Protein AF-A0A1J3J1H8-F1 (afdb_monomer_lite)

pLDDT: mean 84.06, std 11.18, range [44.56, 95.0]

InterPro domains:
  IPR009316 COG complex component, COG2 [PTHR12961] (1-169)
  IPR024603 COG complex component, COG2, C-terminal [PF12022] (1-169)

Foldseek 3Di:
DVVLVVVLVVLVVLLVLLVQLLVCVVPVDDRDPNNPCSVVDALLNLLVSLLVLVVLLCCLPPCVLVVVLVVCVVDDPVVNVVSSCSSVVSSVSSVVSNVSSLVVSVVRLQVQLVVLCPVVVPCVVVVVDDPDDDDPDDDPSVCSNCVSVVCCCPDPRVVPRPDPVSVVD

Structure (mmCIF, N/CA/C/O backbone):
data_AF-A0A1J3J1H8-F1
#
_entry.id   AF-A0A1J3J1H8-F1
#
loop_
_atom_site.group_PDB
_atom_site.id
_atom_site.type_symbol
_atom_site.label_atom_id
_atom_site.label_alt_id
_atom_site.label_comp_id
_atom_site.label_asym_id
_atom_site.label_entity_id
_atom_site.label_seq_id
_atom_site.pdbx_PDB_ins_code
_atom_site.Cartn_x
_atom_site.Cartn_y
_atom_site.Cartn_z
_atom_site.occupancy
_atom_site.B_iso_or_equiv
_atom_site.auth_seq_id
_atom_site.auth_comp_id
_atom_site.auth_asym_id
_atom_site.auth_atom_id
_atom_site.pdbx_PDB_model_num
ATOM 1 N N . ASP A 1 1 ? -13.351 -2.334 26.467 1.00 81.44 1 ASP A N 1
ATOM 2 C CA . ASP A 1 1 ? -13.304 -3.622 25.751 1.00 81.44 1 ASP A CA 1
ATOM 3 C C . ASP A 1 1 ? -11.867 -3.931 25.298 1.00 81.44 1 ASP A C 1
ATOM 5 O O . ASP A 1 1 ? -11.177 -3.011 24.863 1.00 81.44 1 ASP A O 1
ATOM 9 N N . LYS A 1 2 ? -11.374 -5.170 25.469 1.00 86.06 2 LYS A N 1
ATO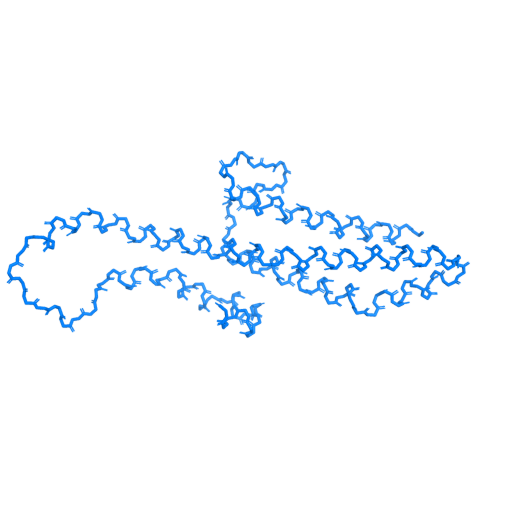M 10 C CA . LYS A 1 2 ? -9.976 -5.541 25.136 1.00 86.06 2 LYS A CA 1
ATOM 11 C C . LYS A 1 2 ? -9.758 -5.712 23.627 1.00 86.06 2 LYS A C 1
ATOM 13 O O . LYS A 1 2 ? -8.676 -5.382 23.144 1.00 86.06 2 LYS A O 1
ATOM 18 N N . PHE A 1 3 ? -10.769 -6.180 22.898 1.00 87.00 3 PHE A N 1
ATOM 19 C CA . PHE A 1 3 ? -10.696 -6.414 21.456 1.00 87.00 3 PHE A CA 1
ATOM 20 C C . PHE A 1 3 ? -10.746 -5.106 20.672 1.00 87.00 3 PHE A C 1
ATOM 22 O O . PHE A 1 3 ? -9.954 -4.919 19.752 1.00 87.00 3 PHE A O 1
ATOM 29 N N . LEU A 1 4 ? -11.576 -4.149 21.094 1.00 88.56 4 LEU A N 1
ATOM 30 C CA . LEU A 1 4 ? -11.582 -2.801 20.525 1.00 88.56 4 LEU A CA 1
ATOM 31 C C . LEU A 1 4 ? -10.215 -2.129 20.682 1.00 88.56 4 LEU A C 1
ATOM 33 O O . LEU A 1 4 ? -9.667 -1.588 19.724 1.00 88.56 4 LEU A O 1
ATOM 37 N N . ARG A 1 5 ? -9.632 -2.201 21.887 1.00 91.06 5 ARG A N 1
ATOM 38 C CA . ARG A 1 5 ? -8.292 -1.659 22.139 1.00 91.06 5 ARG A CA 1
ATOM 39 C C . ARG A 1 5 ? -7.253 -2.310 21.229 1.00 91.06 5 ARG A C 1
ATOM 41 O O . ARG A 1 5 ? -6.442 -1.594 20.650 1.00 91.06 5 ARG A O 1
ATOM 48 N N . LEU A 1 6 ? -7.276 -3.637 21.107 1.00 92.88 6 LEU A N 1
ATOM 49 C CA . LEU A 1 6 ? -6.367 -4.362 20.222 1.00 92.88 6 LEU A CA 1
ATOM 50 C C . LEU A 1 6 ? -6.546 -3.929 18.762 1.00 92.88 6 LEU A C 1
ATOM 52 O O . LEU A 1 6 ? -5.557 -3.666 18.090 1.00 92.88 6 LEU A O 1
ATOM 56 N N . THR A 1 7 ? -7.785 -3.784 18.298 1.00 90.56 7 THR A N 1
ATOM 57 C CA . THR A 1 7 ? -8.092 -3.378 16.920 1.00 90.56 7 THR A CA 1
ATOM 58 C C . THR A 1 7 ? -7.535 -1.992 16.610 1.00 90.56 7 THR A C 1
ATOM 60 O O . THR A 1 7 ? -6.817 -1.823 15.629 1.00 90.56 7 THR A O 1
ATOM 63 N N . LEU A 1 8 ? -7.768 -1.013 17.490 1.00 91.38 8 LEU A N 1
ATOM 64 C CA . LEU A 1 8 ? -7.216 0.336 17.335 1.00 91.38 8 LEU A CA 1
ATOM 65 C C . LEU A 1 8 ? -5.680 0.337 17.367 1.00 91.38 8 LEU A C 1
ATOM 67 O O . LEU A 1 8 ? -5.040 1.062 16.609 1.00 91.38 8 LEU A O 1
ATOM 71 N N . GLN A 1 9 ? -5.076 -0.499 18.216 1.00 93.94 9 GLN A N 1
ATOM 72 C CA . GLN A 1 9 ? -3.621 -0.649 18.269 1.00 93.94 9 GLN A CA 1
ATOM 73 C C . GLN A 1 9 ? -3.054 -1.273 16.993 1.00 93.94 9 GLN A C 1
ATOM 75 O O . GLN A 1 9 ? -2.003 -0.834 16.533 1.00 93.94 9 GLN A O 1
ATOM 80 N N . LEU A 1 10 ? -3.718 -2.282 16.427 1.00 93.38 10 LEU A N 1
ATOM 81 C CA . LEU A 1 10 ? -3.305 -2.915 15.176 1.00 93.38 10 LEU A CA 1
ATOM 82 C C . LEU A 1 10 ? -3.421 -1.943 14.003 1.00 93.38 10 LEU A C 1
ATOM 84 O O . LEU A 1 10 ? -2.466 -1.811 13.246 1.00 93.38 10 LEU A O 1
ATOM 88 N N . LEU A 1 11 ? -4.527 -1.203 13.920 1.00 92.25 11 LEU A N 1
ATOM 89 C CA . LEU A 1 11 ? -4.746 -0.174 12.906 1.00 92.25 11 LEU A CA 1
ATOM 90 C C . LEU A 1 11 ? -3.649 0.897 12.954 1.00 92.25 11 LEU A C 1
ATOM 92 O O . LEU A 1 11 ? -2.995 1.178 11.953 1.00 92.25 11 LEU A O 1
ATOM 96 N N . TRP A 1 12 ? -3.372 1.430 14.147 1.00 92.25 12 TRP A N 1
ATOM 97 C CA . TRP A 1 12 ? -2.305 2.409 14.334 1.00 92.25 12 TRP A CA 1
ATOM 98 C C . TRP A 1 12 ? -0.923 1.837 13.994 1.00 92.25 12 TRP A C 1
ATOM 100 O O . TRP A 1 12 ? -0.136 2.491 13.309 1.00 92.25 12 TRP A O 1
ATOM 110 N N . ARG A 1 13 ? -0.612 0.611 14.439 1.00 93.06 13 ARG A N 1
ATOM 111 C CA . ARG A 1 13 ? 0.671 -0.048 14.140 1.00 93.06 13 ARG A CA 1
ATOM 112 C C . ARG A 1 13 ? 0.858 -0.264 12.647 1.00 93.06 13 ARG A C 1
ATOM 114 O O . ARG A 1 13 ? 1.950 -0.014 12.152 1.00 93.06 13 ARG A O 1
ATOM 121 N N . TYR A 1 14 ? -0.192 -0.679 11.950 1.00 93.25 14 TYR A N 1
ATOM 122 C CA . TYR A 1 14 ? -0.159 -0.885 10.511 1.00 93.25 14 TYR A CA 1
ATOM 123 C C . TYR A 1 14 ? 0.111 0.430 9.769 1.00 93.25 14 TYR A C 1
ATOM 125 O O . TYR A 1 14 ? 1.071 0.501 9.007 1.00 93.25 14 TYR A O 1
ATOM 133 N N . CYS A 1 15 ? -0.614 1.512 10.085 1.00 92.19 15 CYS A N 1
ATOM 134 C CA . CYS A 1 15 ? -0.347 2.832 9.498 1.00 92.19 15 CYS A CA 1
ATOM 135 C C . CYS A 1 15 ? 1.106 3.287 9.713 1.00 92.19 15 CYS A C 1
ATOM 137 O O . CYS A 1 15 ? 1.756 3.756 8.781 1.00 92.19 15 CYS A O 1
ATOM 139 N N . ASN A 1 16 ? 1.641 3.129 10.929 1.00 91.75 16 ASN A N 1
ATOM 140 C CA . ASN A 1 16 ? 3.021 3.520 11.232 1.00 91.75 16 ASN A CA 1
ATOM 141 C C . ASN A 1 16 ? 4.051 2.641 10.522 1.00 91.75 16 ASN A C 1
ATOM 143 O O . ASN A 1 16 ? 5.064 3.152 10.052 1.00 91.75 16 ASN A O 1
ATOM 147 N N . TRP A 1 17 ? 3.793 1.338 10.422 1.00 92.12 17 TRP A N 1
ATOM 148 C CA . TRP A 1 17 ? 4.652 0.403 9.703 1.00 92.12 17 TRP A CA 1
ATOM 149 C C . TRP A 1 17 ? 4.761 0.776 8.219 1.00 92.12 17 TRP A C 1
ATOM 151 O O . TRP A 1 17 ? 5.866 0.852 7.680 1.00 92.12 17 TRP A O 1
ATOM 161 N N . VAL A 1 18 ? 3.639 1.130 7.588 1.00 92.62 18 VAL A N 1
ATOM 162 C CA . VAL A 1 18 ? 3.613 1.587 6.193 1.00 92.62 18 VAL A CA 1
ATOM 163 C C . VAL A 1 18 ? 4.283 2.958 6.027 1.00 92.62 18 VAL A C 1
ATOM 165 O O . VAL A 1 18 ? 5.118 3.134 5.142 1.00 92.62 18 VAL A O 1
ATOM 168 N N . LEU A 1 19 ? 3.990 3.931 6.896 1.00 91.06 19 LEU A N 1
ATOM 169 C CA . LEU A 1 19 ? 4.641 5.250 6.857 1.00 91.06 19 LEU A CA 1
ATOM 170 C C . LEU A 1 19 ? 6.160 5.152 7.018 1.00 91.06 19 LEU A C 1
ATOM 172 O O . LEU A 1 19 ? 6.916 5.852 6.344 1.00 91.06 19 LEU A O 1
ATOM 17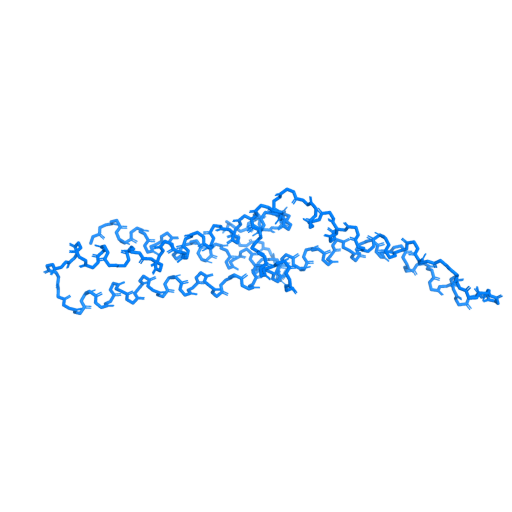6 N N . CYS A 1 20 ? 6.617 4.273 7.903 1.00 90.06 20 CYS A N 1
ATOM 177 C CA . CYS A 1 20 ? 8.031 4.012 8.111 1.00 90.06 20 CYS A CA 1
ATOM 178 C C . CYS A 1 20 ? 8.698 3.417 6.862 1.00 90.06 20 CYS A C 1
ATOM 180 O O . CYS A 1 20 ? 9.803 3.832 6.502 1.00 90.06 20 CYS A O 1
ATOM 182 N N . ALA A 1 21 ? 8.015 2.506 6.164 1.00 88.94 21 ALA A N 1
ATOM 183 C CA . ALA A 1 21 ? 8.477 1.950 4.897 1.00 88.94 21 ALA A CA 1
ATOM 184 C C . ALA A 1 21 ? 8.641 3.034 3.816 1.00 88.94 21 ALA A C 1
ATOM 186 O O . ALA A 1 21 ? 9.708 3.143 3.207 1.00 88.94 21 ALA A O 1
ATOM 187 N N . VAL A 1 22 ? 7.633 3.897 3.651 1.00 89.56 22 VAL A N 1
ATOM 188 C CA . VAL A 1 22 ? 7.681 5.038 2.717 1.00 89.56 22 VAL A CA 1
ATOM 189 C C . VAL A 1 22 ? 8.841 5.983 3.056 1.00 89.56 22 VAL A C 1
ATOM 191 O O . VAL A 1 22 ? 9.626 6.362 2.186 1.00 89.56 22 VAL A O 1
ATOM 194 N N . ASN A 1 23 ? 8.994 6.348 4.331 1.00 88.88 23 ASN A N 1
ATOM 195 C CA . ASN A 1 23 ? 10.053 7.261 4.768 1.00 88.88 23 ASN A CA 1
ATOM 196 C C . ASN A 1 23 ? 11.457 6.669 4.591 1.00 88.88 23 ASN A C 1
ATOM 198 O O . ASN A 1 23 ? 12.384 7.396 4.230 1.00 88.88 23 ASN A O 1
ATOM 202 N N . THR A 1 24 ? 11.611 5.359 4.808 1.00 87.75 24 THR A N 1
ATOM 203 C CA . THR A 1 24 ? 12.885 4.652 4.617 1.00 87.75 24 THR A CA 1
ATOM 204 C C . THR A 1 24 ? 13.356 4.767 3.169 1.00 87.75 24 THR A C 1
ATOM 206 O O . THR A 1 24 ? 14.517 5.101 2.935 1.00 87.75 24 THR A O 1
ATOM 209 N N . ARG A 1 25 ? 12.452 4.592 2.196 1.00 83.12 25 ARG A N 1
ATOM 210 C CA . ARG A 1 25 ? 12.783 4.778 0.775 1.00 83.12 25 ARG A CA 1
ATOM 211 C C . ARG A 1 25 ? 13.095 6.223 0.417 1.00 83.12 25 ARG A C 1
ATOM 213 O O . ARG A 1 25 ? 14.056 6.480 -0.296 1.00 83.12 25 ARG A O 1
ATOM 220 N N . LYS A 1 26 ? 12.336 7.174 0.960 1.00 80.56 26 LYS A N 1
ATOM 221 C CA . LYS A 1 26 ? 12.533 8.597 0.663 1.00 80.56 26 LYS A CA 1
ATOM 222 C C . LYS A 1 26 ? 13.879 9.138 1.153 1.00 80.56 26 LYS A C 1
ATOM 224 O O . LYS A 1 26 ? 14.453 10.021 0.523 1.00 80.56 26 LYS A O 1
ATOM 229 N N . SER A 1 27 ? 14.350 8.683 2.314 1.00 75.19 27 SER A N 1
ATOM 230 C CA . SER A 1 27 ? 15.457 9.349 3.007 1.00 75.19 27 SER A CA 1
ATOM 231 C C . SER A 1 27 ? 16.844 8.781 2.690 1.00 75.19 27 SER A C 1
ATOM 233 O O . SER A 1 27 ? 17.819 9.347 3.186 1.00 75.19 27 SER A O 1
ATOM 235 N N . ASN A 1 28 ? 16.958 7.670 1.941 1.00 66.06 28 ASN A N 1
ATOM 236 C CA . ASN A 1 28 ? 18.201 6.880 1.799 1.00 66.06 28 ASN A CA 1
ATOM 237 C C . ASN A 1 28 ? 18.921 6.626 3.143 1.00 66.06 28 ASN A C 1
ATOM 239 O O . ASN A 1 28 ? 20.130 6.398 3.193 1.00 66.06 28 ASN A O 1
ATOM 243 N N . ALA A 1 29 ? 18.181 6.724 4.248 1.00 69.25 29 ALA A N 1
ATOM 244 C CA . ALA A 1 29 ? 18.693 6.592 5.596 1.00 69.25 29 ALA A CA 1
ATOM 245 C C . ALA A 1 29 ? 18.744 5.110 5.965 1.00 69.25 29 ALA A C 1
ATOM 247 O O . ALA A 1 29 ? 18.066 4.280 5.356 1.00 69.25 29 ALA A O 1
ATOM 248 N N . SER A 1 30 ? 19.528 4.777 6.991 1.00 75.94 30 SER A N 1
ATOM 249 C CA . SER A 1 30 ? 19.494 3.439 7.578 1.00 75.94 30 SER A CA 1
ATOM 250 C C . SER A 1 30 ? 18.043 3.055 7.905 1.00 75.94 30 SER A C 1
ATOM 252 O O . SER A 1 30 ? 17.361 3.857 8.557 1.00 75.94 30 SER A O 1
ATOM 254 N N . PRO A 1 31 ? 17.564 1.869 7.484 1.00 75.31 31 PRO A N 1
ATOM 255 C CA . PRO A 1 31 ? 16.198 1.449 7.756 1.00 75.31 31 PRO A CA 1
ATOM 256 C C . PRO A 1 31 ? 15.913 1.507 9.250 1.00 75.31 31 PRO A C 1
ATOM 258 O O . PRO A 1 31 ? 16.728 1.073 10.067 1.00 75.31 31 PRO A O 1
ATOM 261 N N . SER A 1 32 ? 14.754 2.051 9.608 1.00 79.06 32 SER A N 1
ATOM 262 C CA . SER A 1 32 ? 14.279 1.917 10.982 1.00 79.06 32 SER A CA 1
ATOM 263 C C . SER A 1 32 ? 13.945 0.443 11.259 1.00 79.06 32 SER A C 1
ATOM 265 O O . SER A 1 32 ? 13.486 -0.243 10.340 1.00 79.06 32 SER A O 1
ATOM 267 N N . PRO A 1 33 ? 14.137 -0.049 12.498 1.00 80.69 33 PRO A N 1
ATOM 268 C CA . PRO A 1 33 ? 13.832 -1.434 12.843 1.00 80.69 33 PRO A CA 1
ATOM 269 C C . PRO A 1 33 ? 12.394 -1.821 12.472 1.00 80.69 33 PRO A C 1
ATOM 271 O O . PRO A 1 33 ? 11.447 -1.138 12.867 1.00 80.69 33 PRO A O 1
ATOM 274 N N . GLY A 1 34 ? 12.225 -2.917 11.730 1.00 81.06 34 GLY A N 1
ATOM 275 C CA . GLY A 1 34 ? 10.926 -3.403 11.245 1.00 81.06 34 GLY A CA 1
ATOM 276 C C . GLY A 1 34 ? 10.481 -2.840 9.887 1.00 81.06 34 GLY A C 1
ATOM 277 O O . GLY A 1 34 ? 9.415 -3.220 9.392 1.00 81.06 34 GLY A O 1
ATOM 278 N N . CYS A 1 35 ? 11.274 -1.955 9.277 1.00 84.56 35 CYS A N 1
ATOM 279 C CA . CYS A 1 35 ? 11.007 -1.333 7.974 1.00 84.56 35 CYS A CA 1
ATOM 280 C C . CYS A 1 35 ? 12.037 -1.743 6.905 1.00 84.56 35 CYS A C 1
ATOM 282 O O . CYS A 1 35 ? 12.062 -1.180 5.814 1.00 84.56 35 CYS A O 1
ATOM 284 N N . GLU A 1 36 ? 12.877 -2.741 7.193 1.00 87.38 36 GLU A N 1
ATOM 285 C CA . GLU A 1 36 ? 13.938 -3.237 6.309 1.00 87.38 36 GLU A CA 1
ATOM 286 C C . GLU A 1 36 ? 13.375 -3.822 5.010 1.00 87.38 36 GLU A C 1
ATOM 288 O O . GLU A 1 36 ? 13.972 -3.663 3.945 1.00 87.38 36 GLU A O 1
ATOM 293 N N . TRP A 1 37 ? 12.192 -4.439 5.089 1.00 88.44 37 TRP A N 1
ATOM 294 C CA . TRP A 1 37 ? 11.478 -4.999 3.939 1.00 88.44 37 TRP A CA 1
ATOM 295 C C . TRP A 1 37 ? 11.252 -3.959 2.835 1.00 88.44 37 TRP A C 1
ATOM 297 O O . TRP A 1 37 ? 11.295 -4.292 1.653 1.00 88.44 37 TRP A O 1
ATOM 307 N N . ALA A 1 38 ? 11.064 -2.691 3.216 1.00 89.12 38 ALA A N 1
ATOM 308 C CA . ALA A 1 38 ? 10.774 -1.612 2.288 1.00 89.12 38 ALA A CA 1
ATOM 309 C C . ALA A 1 38 ? 11.936 -1.353 1.327 1.00 89.12 38 ALA A C 1
ATOM 311 O O . ALA A 1 38 ? 11.710 -0.889 0.219 1.00 89.12 38 ALA A O 1
ATOM 312 N N . VAL A 1 39 ? 13.177 -1.659 1.717 1.00 86.12 39 VAL A N 1
ATOM 313 C CA . VAL A 1 39 ? 14.358 -1.442 0.869 1.00 86.12 39 VAL A CA 1
ATOM 314 C C . VAL A 1 39 ? 14.353 -2.393 -0.324 1.00 86.12 39 VAL A C 1
ATOM 316 O O . VAL A 1 39 ? 14.599 -1.957 -1.446 1.00 86.12 39 VAL A O 1
ATOM 319 N N . SER A 1 40 ? 14.023 -3.665 -0.099 1.00 87.69 40 SER A N 1
ATOM 320 C CA . SER A 1 40 ? 14.012 -4.711 -1.129 1.00 87.69 40 SER A CA 1
ATOM 321 C C . SER A 1 40 ? 12.658 -4.901 -1.818 1.00 87.69 40 SER A C 1
ATOM 323 O O . SER A 1 40 ? 12.569 -5.691 -2.751 1.00 87.69 40 SER A O 1
ATOM 325 N N . ALA A 1 41 ? 11.608 -4.219 -1.358 1.00 91.12 41 ALA A N 1
ATOM 326 C CA . ALA A 1 41 ? 10.258 -4.366 -1.890 1.00 91.12 41 ALA A CA 1
ATOM 327 C C . ALA A 1 41 ? 10.146 -3.887 -3.347 1.00 91.12 41 ALA A C 1
ATOM 329 O O . ALA A 1 41 ? 10.577 -2.791 -3.710 1.00 91.12 41 ALA A O 1
ATOM 330 N N . THR A 1 42 ? 9.524 -4.686 -4.194 1.00 91.12 42 THR A N 1
ATOM 331 C CA . THR A 1 42 ? 9.223 -4.321 -5.582 1.00 91.12 42 THR A CA 1
ATOM 332 C C . THR A 1 42 ? 8.000 -3.406 -5.655 1.00 91.12 42 THR A C 1
ATOM 334 O O . THR A 1 42 ? 7.222 -3.326 -4.705 1.00 91.12 42 THR A O 1
ATOM 337 N N . ALA A 1 43 ? 7.787 -2.737 -6.793 1.00 90.75 43 ALA A N 1
ATOM 338 C CA . ALA A 1 43 ? 6.561 -1.970 -7.046 1.00 90.75 43 ALA A CA 1
ATOM 339 C C . ALA A 1 43 ? 5.290 -2.814 -6.812 1.00 90.75 43 ALA A C 1
ATOM 341 O O . ALA A 1 43 ? 4.305 -2.334 -6.257 1.00 90.75 43 ALA A O 1
ATOM 342 N N . GLU A 1 44 ? 5.341 -4.096 -7.168 1.00 89.56 44 GLU A N 1
ATOM 343 C CA . GLU A 1 44 ? 4.266 -5.059 -6.951 1.00 89.56 44 GLU A CA 1
ATOM 344 C C . GLU A 1 44 ? 3.963 -5.340 -5.471 1.00 89.56 44 GLU A C 1
ATOM 346 O O . GLU A 1 44 ? 2.804 -5.539 -5.107 1.00 89.56 44 GLU A O 1
ATOM 351 N N . ASP A 1 45 ? 4.976 -5.352 -4.605 1.00 91.88 45 ASP A N 1
ATOM 352 C CA . ASP A 1 45 ? 4.769 -5.579 -3.171 1.00 91.88 45 ASP A CA 1
ATOM 353 C C . ASP A 1 45 ? 3.991 -4.412 -2.546 1.00 91.88 45 ASP A C 1
ATOM 355 O O . ASP A 1 45 ? 3.106 -4.620 -1.717 1.00 91.88 45 ASP A O 1
ATOM 359 N N . PHE A 1 46 ? 4.232 -3.181 -3.010 1.00 91.62 46 PHE A N 1
ATOM 360 C CA . PHE A 1 46 ? 3.452 -2.015 -2.587 1.00 91.62 46 PHE A CA 1
ATOM 361 C C . PHE A 1 46 ? 2.010 -2.038 -3.104 1.00 91.62 46 PHE A C 1
ATOM 363 O O . PHE A 1 46 ? 1.129 -1.517 -2.423 1.00 91.62 46 PHE A O 1
ATOM 370 N N . VAL A 1 47 ? 1.732 -2.677 -4.247 1.00 91.31 47 VAL A N 1
ATOM 371 C CA . VAL A 1 47 ? 0.350 -2.873 -4.724 1.00 91.31 47 VAL A CA 1
ATOM 372 C C . VAL A 1 47 ? -0.451 -3.722 -3.733 1.00 91.31 47 VAL A C 1
ATOM 374 O O . VAL A 1 47 ? -1.600 -3.392 -3.440 1.00 91.31 47 VAL A O 1
ATOM 377 N N . HIS A 1 48 ? 0.149 -4.766 -3.154 1.00 90.56 48 HIS A N 1
ATOM 378 C CA . HIS A 1 48 ? -0.510 -5.552 -2.106 1.00 90.56 48 HIS A CA 1
ATOM 379 C C . HIS A 1 48 ? -0.800 -4.718 -0.858 1.00 90.56 48 HIS A C 1
ATOM 381 O O . HIS A 1 48 ? -1.903 -4.783 -0.325 1.00 90.56 48 HIS A O 1
ATOM 387 N N . VAL A 1 49 ? 0.143 -3.870 -0.442 1.00 93.00 49 VAL A N 1
ATOM 388 C CA . VAL A 1 49 ? -0.066 -2.963 0.696 1.00 93.00 49 VAL A CA 1
ATOM 389 C C . VAL A 1 49 ? -1.203 -1.972 0.415 1.00 93.00 49 VAL A C 1
ATOM 391 O O . VAL A 1 49 ? -2.027 -1.727 1.292 1.00 93.00 49 VAL A O 1
ATOM 394 N N . ILE A 1 50 ? -1.304 -1.432 -0.806 1.00 91.19 50 ILE A N 1
ATOM 395 C CA . ILE A 1 50 ? -2.436 -0.579 -1.207 1.00 91.19 50 ILE A CA 1
ATOM 396 C C . ILE A 1 50 ? -3.756 -1.354 -1.132 1.00 91.19 50 ILE A C 1
ATOM 398 O O . ILE A 1 50 ? -4.741 -0.827 -0.614 1.00 91.19 50 ILE A O 1
ATOM 402 N N . ASN A 1 51 ? -3.785 -2.600 -1.609 1.00 91.31 51 ASN A N 1
ATOM 403 C CA . ASN A 1 51 ? -4.973 -3.443 -1.520 1.00 91.31 51 ASN A CA 1
ATOM 404 C C . ASN A 1 51 ? -5.397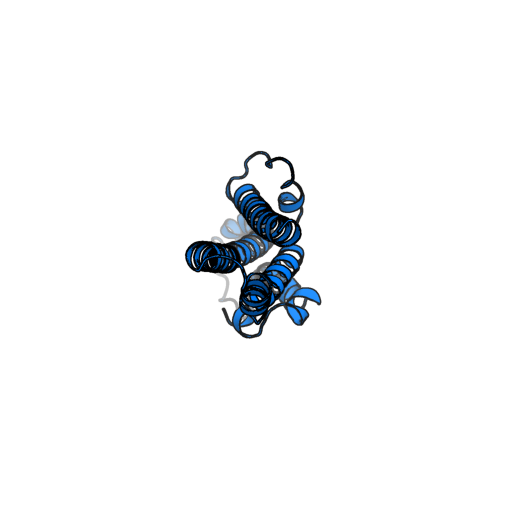 -3.681 -0.063 1.00 91.31 51 ASN A C 1
ATOM 406 O O . ASN A 1 51 ? -6.564 -3.497 0.269 1.00 91.31 51 ASN A O 1
ATOM 410 N N . ASP A 1 52 ? -4.455 -4.026 0.811 1.00 92.44 52 ASP A N 1
ATOM 411 C CA . ASP A 1 52 ? -4.721 -4.252 2.233 1.00 92.44 52 ASP A CA 1
ATOM 412 C C . ASP A 1 52 ? -5.260 -2.986 2.918 1.00 92.44 52 ASP A C 1
ATOM 414 O O . ASP A 1 52 ? -6.221 -3.055 3.685 1.00 92.44 52 ASP A O 1
ATOM 418 N N . ILE A 1 53 ? -4.694 -1.817 2.596 1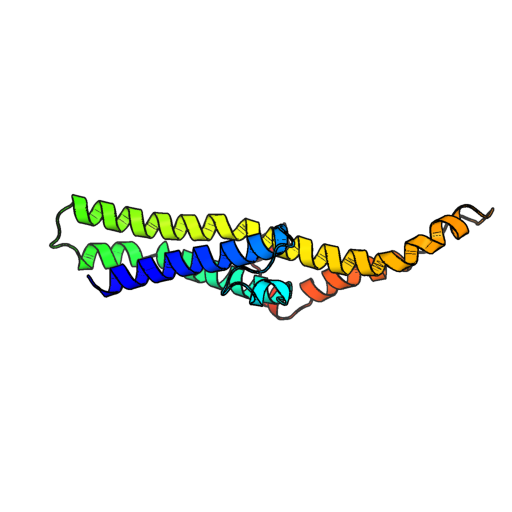.00 92.50 53 ILE A N 1
ATOM 419 C CA . ILE A 1 53 ? -5.189 -0.512 3.057 1.00 92.50 53 ILE A CA 1
ATOM 420 C C . ILE A 1 53 ? -6.620 -0.267 2.585 1.00 92.50 53 ILE A C 1
ATOM 422 O O . ILE A 1 53 ? -7.444 0.197 3.372 1.00 92.50 53 ILE A O 1
ATOM 426 N N . ASN A 1 54 ? -6.926 -0.578 1.325 1.00 90.19 54 ASN A N 1
ATOM 427 C CA . ASN A 1 54 ? -8.264 -0.397 0.769 1.00 90.19 54 ASN A CA 1
ATOM 428 C C . ASN A 1 54 ? -9.278 -1.328 1.448 1.00 90.19 54 ASN A C 1
ATOM 430 O O . ASN A 1 54 ? -10.326 -0.852 1.880 1.00 90.19 54 ASN A O 1
ATOM 434 N N . CYS A 1 55 ? -8.950 -2.615 1.612 1.00 90.69 55 CYS A N 1
ATOM 435 C CA . CYS A 1 55 ? -9.797 -3.578 2.318 1.00 90.69 55 CYS A CA 1
ATOM 436 C C . CYS A 1 55 ? -10.022 -3.168 3.779 1.00 90.69 55 CYS A C 1
ATOM 438 O O . CYS A 1 55 ? -11.148 -3.161 4.269 1.00 90.69 55 CYS A O 1
ATOM 440 N N . LEU A 1 56 ? -8.963 -2.778 4.491 1.00 91.44 56 LEU A N 1
ATOM 441 C CA . LEU A 1 56 ? -9.091 -2.359 5.884 1.00 91.44 56 LEU A CA 1
ATOM 442 C C . LEU A 1 56 ? -9.874 -1.045 6.006 1.00 91.44 56 LEU A C 1
ATOM 444 O O . LEU A 1 56 ? -10.695 -0.892 6.907 1.00 91.44 56 LEU A O 1
ATOM 448 N N . GLY A 1 57 ? -9.657 -0.109 5.082 1.00 90.56 57 GLY A N 1
ATOM 449 C CA . GLY A 1 57 ? -10.395 1.146 5.004 1.00 90.56 57 GLY A CA 1
ATOM 450 C C . GLY A 1 57 ? -11.889 0.935 4.756 1.00 90.56 57 GLY A C 1
ATOM 451 O O . GLY A 1 57 ? -12.699 1.607 5.398 1.00 90.56 57 GLY A O 1
ATOM 452 N N . SER A 1 58 ? -12.269 -0.008 3.884 1.00 90.38 58 SER A N 1
ATOM 453 C CA . SER A 1 58 ? -13.678 -0.337 3.638 1.00 90.38 58 SER A CA 1
ATOM 454 C C . SER A 1 58 ? -14.341 -0.979 4.853 1.00 90.38 58 SER A C 1
ATOM 456 O O . SER A 1 58 ? -15.449 -0.588 5.205 1.00 90.38 58 SER A O 1
ATOM 458 N N . GLU A 1 59 ? -13.653 -1.891 5.544 1.00 89.62 59 GLU A N 1
ATOM 459 C CA . GLU A 1 59 ? -14.177 -2.521 6.765 1.00 89.62 59 GLU A CA 1
ATOM 460 C C . GLU A 1 59 ? -14.356 -1.502 7.900 1.00 89.62 59 GLU A C 1
ATOM 462 O O . GLU A 1 59 ? -15.400 -1.453 8.548 1.00 89.62 59 GLU A O 1
ATOM 467 N N . VAL A 1 60 ? -13.361 -0.633 8.119 1.00 89.06 60 VAL A N 1
ATOM 468 C CA . VAL A 1 60 ? -13.390 0.380 9.187 1.00 89.06 60 VAL A CA 1
ATOM 469 C C . VAL A 1 60 ? -14.465 1.444 8.944 1.00 89.06 60 VAL A C 1
ATOM 471 O O . VAL A 1 60 ? -15.055 1.928 9.910 1.00 89.06 60 VAL A O 1
ATOM 474 N N . ARG A 1 61 ? -14.720 1.823 7.685 1.00 85.62 61 ARG A N 1
ATOM 475 C CA . ARG A 1 61 ? -15.757 2.810 7.325 1.00 85.62 61 ARG A CA 1
ATOM 476 C C . ARG A 1 61 ? -17.147 2.223 7.118 1.00 85.62 61 ARG A C 1
ATOM 478 O O . ARG A 1 61 ? -18.104 2.991 7.084 1.00 85.62 61 ARG A O 1
ATOM 485 N N . GLY A 1 62 ? -17.245 0.911 6.944 1.00 87.06 62 GLY A N 1
ATOM 486 C CA . GLY A 1 62 ? -18.512 0.210 6.814 1.00 87.06 62 GLY A CA 1
ATOM 487 C C . GLY A 1 62 ? -19.210 0.024 8.160 1.00 87.06 62 GLY A C 1
ATOM 488 O O . GLY A 1 62 ? -19.115 0.842 9.079 1.00 87.06 62 GLY A O 1
ATOM 489 N N . ASP A 1 63 ? -19.886 -1.111 8.295 1.00 89.81 63 ASP A N 1
ATOM 490 C CA . ASP A 1 63 ? -20.778 -1.395 9.424 1.00 89.81 63 ASP A CA 1
ATOM 491 C C . ASP A 1 63 ? -20.041 -1.607 10.759 1.00 89.81 63 ASP A C 1
ATOM 493 O O . ASP A 1 63 ? -20.663 -1.637 11.825 1.00 89.81 63 ASP A O 1
ATOM 497 N N . TYR A 1 64 ? -18.707 -1.725 10.736 1.00 89.06 64 TYR A N 1
ATOM 498 C CA . TYR A 1 64 ? -17.894 -1.972 11.927 1.00 89.06 64 TYR A CA 1
ATOM 499 C C . TYR A 1 64 ? -18.105 -0.914 13.018 1.00 89.06 64 TYR A C 1
ATOM 501 O O . TYR A 1 64 ? -18.243 -1.252 14.197 1.00 89.06 64 TYR A O 1
ATOM 509 N N . VAL A 1 65 ? -18.177 0.370 12.646 1.00 91.00 65 VAL A N 1
ATOM 510 C CA . VAL A 1 65 ? -18.405 1.461 13.610 1.00 91.00 65 VAL A CA 1
ATOM 511 C C . VAL A 1 65 ? -19.753 1.288 14.300 1.00 91.00 65 VAL A C 1
ATOM 513 O O . VAL A 1 65 ? -19.828 1.353 15.526 1.00 91.00 65 VAL A O 1
ATOM 516 N N . GLU A 1 66 ? -20.816 1.045 13.536 1.00 91.81 66 GLU A N 1
ATOM 517 C CA . GLU A 1 66 ? -22.159 0.882 14.091 1.00 91.81 66 GLU A CA 1
ATOM 518 C C . GLU A 1 66 ? -22.247 -0.358 14.987 1.00 91.81 66 GLU A C 1
ATOM 520 O O . GLU A 1 66 ? -22.778 -0.281 16.099 1.00 91.81 66 GLU A O 1
ATOM 525 N N . TYR A 1 67 ? -21.644 -1.469 14.559 1.00 92.44 67 TYR A N 1
ATOM 526 C CA . TYR A 1 67 ? -21.569 -2.699 15.340 1.00 92.44 67 TYR A CA 1
ATOM 527 C C . TYR A 1 67 ? -20.913 -2.475 16.710 1.00 92.44 67 TYR A C 1
ATOM 529 O O . TYR A 1 67 ? -21.470 -2.864 17.741 1.00 92.44 67 TYR A O 1
ATOM 537 N N . ILE A 1 68 ? -19.761 -1.799 16.748 1.00 91.88 68 ILE A N 1
ATOM 538 C CA . ILE A 1 68 ? -19.050 -1.513 18.000 1.00 91.88 68 ILE A CA 1
ATOM 539 C C . ILE A 1 68 ? -19.850 -0.565 18.897 1.00 91.88 68 ILE A C 1
ATOM 541 O O . ILE A 1 68 ? -19.911 -0.777 20.109 1.00 91.88 68 ILE A O 1
ATOM 545 N N . LEU A 1 69 ? -20.488 0.462 18.332 1.00 92.19 69 LEU A N 1
ATOM 546 C CA . LEU A 1 69 ? -21.302 1.394 19.116 1.00 92.19 69 LEU A CA 1
ATOM 547 C C . LEU A 1 69 ? -22.534 0.714 19.712 1.00 92.19 69 LEU A C 1
ATOM 549 O O . LEU A 1 69 ? -22.880 0.978 20.862 1.00 92.19 69 LEU A O 1
ATOM 553 N N . ARG A 1 70 ? -23.154 -0.207 18.969 1.00 93.38 70 ARG A N 1
ATOM 554 C CA . ARG A 1 70 ? -24.254 -1.032 19.471 1.00 93.38 70 ARG A CA 1
ATOM 555 C C . ARG A 1 70 ? -23.790 -1.986 20.568 1.00 93.38 70 ARG A C 1
ATOM 557 O O . ARG A 1 70 ? -24.485 -2.135 21.566 1.00 93.38 70 ARG A O 1
ATOM 564 N N . TYR A 1 71 ? -22.618 -2.601 20.419 1.00 92.25 71 TYR A N 1
ATOM 565 C CA . TYR A 1 71 ? -22.033 -3.461 21.453 1.00 92.25 71 TYR A CA 1
ATOM 566 C C . TYR A 1 71 ? -21.721 -2.691 22.747 1.00 92.25 71 TYR A C 1
ATOM 568 O O . TYR A 1 71 ? -21.864 -3.223 23.845 1.00 92.25 71 TYR A O 1
ATOM 576 N N . LEU A 1 72 ? -21.333 -1.420 22.627 1.00 92.31 72 LEU A N 1
ATOM 577 C CA . LEU A 1 72 ? -21.029 -0.538 23.753 1.00 92.31 72 LEU A CA 1
ATOM 578 C C . LEU A 1 72 ? -22.228 0.306 24.211 1.00 92.31 72 LEU A C 1
ATOM 580 O O . LEU A 1 72 ? -22.032 1.265 24.953 1.00 92.31 72 LEU A O 1
ATOM 584 N N . SER A 1 73 ? -23.463 -0.029 23.822 1.00 91.81 73 SER A N 1
ATOM 585 C CA . SER A 1 73 ? -24.642 0.820 24.066 1.00 91.81 73 SER A CA 1
ATOM 586 C C . SER A 1 73 ? -24.937 1.100 25.545 1.00 91.81 73 SER A C 1
ATOM 588 O O . SER A 1 73 ? -25.690 2.017 25.854 1.00 91.81 73 SER A O 1
ATOM 590 N N . SER A 1 74 ? -24.376 0.312 26.467 1.00 93.25 74 SER A N 1
ATOM 591 C C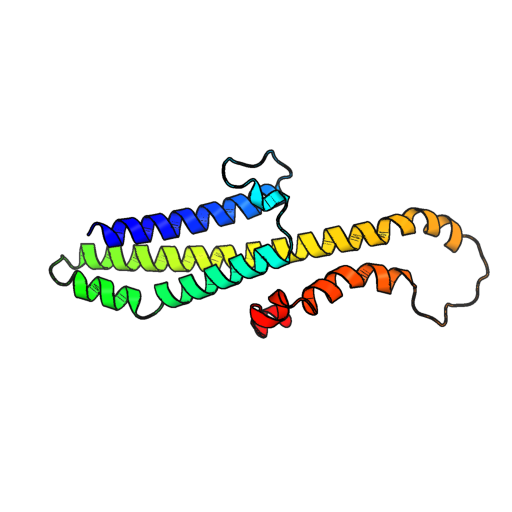A . SER A 1 74 ? -24.474 0.533 27.915 1.00 93.25 74 SER A CA 1
ATOM 592 C C . SER A 1 74 ? -23.511 1.603 28.449 1.00 93.25 74 SER A C 1
ATOM 594 O O . SER A 1 74 ? -23.585 1.955 29.625 1.00 93.25 74 SER A O 1
ATOM 596 N N . CYS A 1 75 ? -22.556 2.069 27.640 1.00 92.50 75 CYS A N 1
ATOM 597 C CA . CYS A 1 75 ? -21.608 3.120 28.003 1.00 92.50 75 CYS A CA 1
ATOM 598 C C . CYS A 1 75 ? -22.225 4.521 27.853 1.00 92.50 75 CYS A C 1
ATOM 600 O O . CYS A 1 75 ? -23.248 4.702 27.198 1.00 92.50 75 CYS A O 1
ATOM 602 N N . SER A 1 76 ? -21.585 5.533 28.450 1.00 95.00 76 SER A N 1
ATOM 603 C CA . SER A 1 76 ? -22.010 6.927 28.281 1.00 95.00 76 SER A CA 1
ATOM 604 C C . SER A 1 76 ? -21.832 7.403 26.836 1.00 95.00 76 SER A C 1
ATOM 606 O O . SER A 1 76 ? -20.963 6.918 26.105 1.00 95.00 76 SER A O 1
ATOM 608 N N . SER A 1 77 ? -22.621 8.405 26.439 1.00 92.56 77 SER A N 1
ATOM 609 C CA . SER A 1 77 ? -22.518 9.050 25.123 1.00 92.56 77 SER A CA 1
ATOM 610 C C . SER A 1 77 ? -21.112 9.588 24.845 1.00 92.56 77 SER A C 1
ATOM 612 O O . SER A 1 77 ? -20.602 9.424 23.744 1.00 92.56 77 SER A O 1
ATOM 614 N N . GLU A 1 78 ? -20.445 10.141 25.860 1.00 94.31 78 GLU A N 1
ATOM 615 C CA . GLU A 1 78 ? -19.064 10.630 25.763 1.00 94.31 78 GLU A CA 1
ATOM 616 C C . GLU A 1 78 ? -18.081 9.521 25.359 1.00 94.31 78 GLU A C 1
ATOM 618 O O . GLU A 1 78 ? -17.227 9.722 24.495 1.00 94.31 78 GLU A O 1
ATOM 623 N N . VAL A 1 79 ? -18.211 8.325 25.946 1.00 92.50 79 VAL A N 1
ATOM 624 C CA . VAL A 1 79 ? -17.356 7.175 25.610 1.00 92.50 79 VAL A CA 1
ATOM 625 C C . VAL A 1 79 ? -17.642 6.692 24.191 1.00 92.50 79 VAL A C 1
ATOM 627 O O . VAL A 1 79 ? -16.707 6.407 23.442 1.00 92.50 79 VAL A O 1
ATOM 630 N N . LEU A 1 80 ? -18.917 6.629 23.803 1.00 93.00 80 LEU A N 1
ATOM 631 C CA . LEU A 1 80 ? -19.327 6.245 22.452 1.00 93.00 80 LEU A CA 1
ATOM 632 C C . LEU A 1 80 ? -18.774 7.211 21.393 1.00 93.00 80 LEU A C 1
ATOM 634 O O . LEU A 1 80 ? -18.247 6.764 20.373 1.00 93.00 80 LEU A O 1
ATOM 638 N N . ASP A 1 81 ? -18.808 8.516 21.662 1.00 94.31 81 ASP A N 1
ATOM 639 C CA . ASP A 1 81 ? -18.261 9.539 20.769 1.00 94.31 81 ASP A CA 1
ATOM 640 C C . ASP A 1 81 ? -16.741 9.429 20.620 1.00 94.31 81 ASP A C 1
ATOM 642 O O . ASP A 1 81 ? -16.219 9.523 19.505 1.00 94.31 81 ASP A O 1
ATOM 646 N N . VAL A 1 82 ? -16.017 9.190 21.719 1.00 94.00 82 VAL A N 1
ATOM 647 C CA . VAL A 1 82 ? -14.561 8.973 21.682 1.00 94.00 82 VAL A CA 1
ATOM 648 C C . VAL A 1 82 ? -14.222 7.735 20.859 1.00 94.00 82 VAL A C 1
ATOM 650 O O . VAL A 1 82 ? -13.317 7.785 20.023 1.00 94.00 82 VAL A O 1
ATOM 653 N N . VAL A 1 83 ? -14.952 6.633 21.049 1.00 93.31 83 VAL A N 1
ATOM 654 C CA . VAL A 1 83 ? -14.728 5.392 20.296 1.00 93.31 83 VAL A CA 1
ATOM 655 C C . VAL A 1 83 ? -14.997 5.603 18.810 1.00 93.31 83 VAL A C 1
ATOM 657 O O . VAL A 1 83 ? -14.145 5.259 17.991 1.00 93.31 83 VAL A O 1
ATOM 660 N N . ARG A 1 84 ? -16.126 6.231 18.457 1.00 93.62 84 ARG A N 1
ATOM 661 C CA . ARG A 1 84 ? -16.467 6.556 17.066 1.00 93.62 84 ARG A CA 1
ATOM 662 C C . ARG A 1 84 ? -15.361 7.377 16.407 1.00 93.62 84 ARG A C 1
ATOM 664 O O . ARG A 1 84 ? -14.864 6.990 15.353 1.00 93.62 84 ARG A O 1
ATOM 671 N N . LYS A 1 85 ? -14.950 8.480 17.041 1.00 93.56 85 LYS A N 1
ATOM 672 C CA . LYS A 1 85 ? -13.879 9.349 16.528 1.00 93.56 85 LYS A CA 1
ATOM 673 C C . LYS A 1 85 ? -12.564 8.591 16.365 1.00 93.56 85 LYS A C 1
ATOM 675 O O . LYS A 1 85 ? -11.919 8.734 15.336 1.00 93.56 85 LYS A O 1
ATOM 680 N N . SER A 1 86 ? -12.201 7.750 17.334 1.00 92.94 86 SER A N 1
ATOM 681 C CA . SER A 1 86 ? -10.952 6.975 17.289 1.00 92.94 86 SER A CA 1
ATOM 682 C C . SER A 1 86 ? -10.913 5.995 16.114 1.00 92.94 86 SER A C 1
ATOM 684 O O . SER A 1 86 ? -9.883 5.864 15.457 1.00 92.94 86 SER A O 1
ATOM 686 N N . ILE A 1 87 ? -12.030 5.313 15.833 1.00 92.19 87 ILE A N 1
ATOM 687 C CA . ILE A 1 87 ? -12.128 4.371 14.709 1.00 92.19 87 ILE A CA 1
ATOM 688 C C . ILE A 1 87 ? -12.050 5.130 13.376 1.00 92.19 87 ILE A C 1
ATOM 690 O O . ILE A 1 87 ? -11.240 4.778 12.518 1.00 92.19 87 ILE A O 1
ATOM 694 N N . LEU A 1 88 ? -12.830 6.207 13.229 1.00 92.44 88 LEU A N 1
ATOM 695 C CA . LEU A 1 88 ? -12.852 7.014 12.005 1.00 92.44 88 LEU A CA 1
ATOM 696 C C . LEU A 1 88 ? -11.498 7.672 11.714 1.00 92.44 88 LEU A C 1
ATOM 698 O O . LEU A 1 88 ? -11.038 7.629 10.577 1.00 92.44 88 LEU A O 1
ATOM 702 N N . GLN A 1 89 ? -10.820 8.195 12.737 1.00 92.25 89 GLN A N 1
ATOM 703 C CA . GLN A 1 89 ? -9.475 8.759 12.604 1.00 92.25 89 GLN A CA 1
ATOM 704 C C . GLN A 1 89 ? -8.457 7.712 12.129 1.00 92.25 89 GLN A C 1
ATOM 706 O O . GLN A 1 89 ? -7.543 8.019 11.360 1.00 92.25 89 GLN A O 1
ATOM 711 N N . GLY A 1 90 ? -8.600 6.461 12.569 1.00 89.81 90 GLY A N 1
ATOM 712 C CA . GLY A 1 90 ? -7.774 5.368 12.072 1.00 89.81 90 GLY A CA 1
ATOM 713 C C . GLY A 1 90 ? -8.021 5.077 10.586 1.00 89.81 90 GLY A C 1
ATOM 714 O O . GLY A 1 90 ? -7.062 4.907 9.837 1.00 89.81 90 GLY A O 1
ATOM 715 N N . GLY A 1 91 ? -9.282 5.102 10.143 1.00 91.00 91 GLY A N 1
ATOM 716 C CA . GLY A 1 91 ? -9.639 4.987 8.723 1.00 91.00 91 GLY A CA 1
ATOM 717 C C . GLY A 1 91 ? -9.122 6.153 7.871 1.00 91.00 91 GLY A C 1
ATOM 718 O O . GLY A 1 91 ? -8.612 5.946 6.771 1.00 91.00 91 GLY A O 1
ATOM 719 N N . GLU A 1 92 ? -9.185 7.379 8.388 1.00 92.19 92 GLU A N 1
ATOM 720 C CA . GLU A 1 92 ? -8.618 8.566 7.735 1.00 92.19 92 GLU A CA 1
ATOM 721 C C . GLU A 1 92 ? -7.091 8.456 7.609 1.00 92.19 92 GLU A C 1
ATOM 723 O O . GLU A 1 92 ? -6.514 8.745 6.562 1.00 92.19 92 GLU A O 1
ATOM 728 N N . SER A 1 93 ? -6.427 7.952 8.653 1.00 91.88 93 SER A N 1
ATOM 729 C CA . SER A 1 93 ? -4.979 7.721 8.635 1.00 91.88 93 SER A CA 1
ATOM 730 C C . SER A 1 93 ? -4.568 6.745 7.528 1.00 91.88 93 SER A C 1
ATOM 732 O O . SER A 1 93 ? -3.557 6.977 6.874 1.00 91.88 93 SER A O 1
ATOM 734 N N . LEU A 1 94 ? -5.352 5.690 7.281 1.00 90.56 94 LEU A N 1
ATOM 735 C CA . LEU A 1 94 ? -5.119 4.755 6.174 1.00 90.56 94 LEU A CA 1
ATOM 736 C C . LEU A 1 94 ? -5.229 5.436 4.804 1.00 90.56 94 LEU A C 1
ATOM 738 O O . LEU A 1 94 ? -4.372 5.243 3.942 1.00 90.56 94 LEU A O 1
ATOM 742 N N . GLU A 1 95 ? -6.254 6.267 4.613 1.00 89.94 95 GLU A N 1
ATOM 743 C CA . GLU A 1 95 ? -6.448 7.009 3.362 1.00 89.94 95 GLU A CA 1
ATOM 744 C C . GLU A 1 95 ? -5.307 7.972 3.068 1.00 89.94 95 GLU A C 1
ATOM 746 O O . GLU A 1 95 ? -4.847 8.051 1.931 1.00 89.94 95 GLU A O 1
ATOM 751 N N . ASN A 1 96 ? -4.805 8.652 4.097 1.00 91.44 96 ASN A N 1
ATOM 752 C CA . ASN A 1 96 ? -3.696 9.591 3.960 1.00 91.44 96 ASN A CA 1
ATOM 753 C C . ASN A 1 96 ? -2.378 8.903 3.569 1.00 91.44 96 ASN A C 1
ATOM 755 O O . ASN A 1 96 ? -1.502 9.533 2.975 1.00 91.44 96 ASN A O 1
ATOM 759 N N . VAL A 1 97 ? -2.226 7.611 3.876 1.00 90.56 97 VAL A N 1
ATOM 760 C CA . VAL A 1 97 ? -1.034 6.826 3.522 1.00 90.56 97 VAL A CA 1
ATOM 761 C C . VAL A 1 97 ? -1.082 6.328 2.076 1.00 90.56 97 VAL A C 1
ATOM 763 O O . VAL A 1 97 ? -0.038 6.234 1.429 1.00 90.56 97 VAL A O 1
ATOM 766 N N . ARG A 1 98 ? -2.277 6.068 1.534 1.00 89.00 98 ARG A N 1
ATOM 767 C CA . ARG A 1 98 ? -2.475 5.578 0.161 1.00 89.00 98 ARG A CA 1
ATOM 768 C C . ARG A 1 98 ? -1.729 6.388 -0.919 1.00 89.00 98 ARG A C 1
ATOM 770 O O . ARG A 1 98 ? -0.950 5.774 -1.645 1.00 89.00 98 ARG A O 1
ATOM 777 N N . PRO A 1 99 ? -1.870 7.727 -1.031 1.00 90.56 99 PRO A N 1
ATOM 778 C CA . PRO A 1 99 ? -1.176 8.493 -2.074 1.00 90.56 99 PRO A CA 1
ATOM 779 C C . PRO A 1 99 ? 0.350 8.455 -1.928 1.00 90.56 99 PRO A C 1
ATOM 781 O O . PRO A 1 99 ? 1.076 8.571 -2.916 1.00 90.56 99 PRO A O 1
ATOM 784 N N . LEU A 1 100 ? 0.860 8.266 -0.707 1.00 91.81 100 LEU A N 1
ATOM 785 C CA . LEU A 1 100 ? 2.295 8.150 -0.468 1.00 91.81 100 LEU A CA 1
ATOM 786 C C . LEU A 1 100 ? 2.848 6.841 -1.041 1.00 91.81 100 LEU A C 1
ATOM 788 O O . LEU A 1 100 ? 3.932 6.846 -1.616 1.00 91.81 100 LEU A O 1
ATOM 792 N N . LEU A 1 101 ? 2.086 5.749 -0.948 1.00 91.19 101 LEU A N 1
ATOM 793 C CA . LEU A 1 101 ? 2.456 4.469 -1.554 1.00 91.19 101 LEU A CA 1
ATOM 794 C C . LEU A 1 101 ? 2.406 4.517 -3.075 1.00 91.19 101 LEU A C 1
ATOM 796 O O . LEU A 1 101 ? 3.338 4.037 -3.714 1.00 91.19 101 LEU A O 1
ATOM 800 N N . THR A 1 102 ? 1.371 5.135 -3.653 1.00 90.31 102 THR A N 1
ATOM 801 C CA . THR A 1 102 ? 1.298 5.355 -5.105 1.00 90.31 102 THR A CA 1
ATOM 802 C C . THR A 1 102 ? 2.534 6.105 -5.588 1.00 90.31 102 THR A C 1
ATOM 804 O O . THR A 1 102 ? 3.186 5.693 -6.545 1.00 90.31 102 THR A O 1
ATOM 807 N N . LYS A 1 103 ? 2.933 7.158 -4.867 1.00 91.56 103 LYS A N 1
ATOM 808 C CA . LYS A 1 103 ? 4.164 7.885 -5.170 1.00 91.56 103 LYS A CA 1
ATOM 809 C C . LYS A 1 103 ? 5.408 6.996 -5.072 1.00 91.56 103 LYS A C 1
ATOM 811 O O . LYS A 1 103 ? 6.250 7.053 -5.961 1.00 91.56 103 LYS A O 1
ATOM 816 N N . THR A 1 104 ? 5.522 6.162 -4.039 1.00 91.69 104 THR A N 1
ATOM 817 C CA . THR A 1 104 ? 6.648 5.224 -3.901 1.00 91.69 104 THR A CA 1
ATOM 818 C C . THR A 1 104 ? 6.698 4.212 -5.047 1.00 91.69 104 THR A C 1
ATOM 820 O O . THR A 1 104 ? 7.780 3.925 -5.544 1.00 91.69 104 THR A O 1
ATOM 823 N N . ILE A 1 105 ? 5.557 3.700 -5.516 1.00 91.62 105 ILE A N 1
ATOM 824 C CA . ILE A 1 105 ? 5.493 2.821 -6.697 1.00 91.62 105 ILE A CA 1
ATOM 825 C C . ILE A 1 105 ? 6.036 3.543 -7.933 1.00 91.62 105 ILE A C 1
ATOM 827 O O . ILE A 1 105 ? 6.869 2.988 -8.650 1.00 91.62 105 ILE A O 1
ATOM 831 N N . ILE A 1 106 ? 5.602 4.788 -8.156 1.00 91.00 106 ILE A N 1
ATOM 832 C CA . ILE A 1 106 ? 6.084 5.613 -9.269 1.00 91.00 106 ILE A CA 1
ATOM 833 C C . ILE A 1 106 ? 7.602 5.795 -9.175 1.00 91.00 106 ILE A C 1
ATOM 835 O O . ILE A 1 106 ? 8.293 5.576 -10.164 1.00 91.00 106 ILE A O 1
ATOM 839 N N . GLU A 1 107 ? 8.130 6.147 -8.000 1.00 90.88 107 GLU A N 1
ATOM 840 C CA . GLU A 1 107 ? 9.573 6.322 -7.776 1.00 90.88 107 GLU A CA 1
ATOM 841 C C . GLU A 1 107 ? 10.359 5.044 -8.118 1.00 90.88 107 GLU A C 1
ATOM 843 O O . GLU A 1 107 ? 11.341 5.116 -8.849 1.00 90.88 107 GLU A O 1
ATOM 848 N N . VAL A 1 108 ? 9.877 3.867 -7.703 1.00 90.38 108 VAL A N 1
ATOM 849 C CA . VAL A 1 108 ? 10.515 2.572 -8.015 1.00 90.38 108 VAL A CA 1
ATOM 850 C C . VAL A 1 108 ? 10.569 2.311 -9.516 1.00 90.38 108 VAL A C 1
ATOM 852 O O . VAL A 1 108 ? 11.621 1.969 -10.053 1.00 90.38 108 VAL A O 1
ATOM 855 N N . ILE A 1 109 ? 9.444 2.494 -10.208 1.00 91.25 109 ILE A N 1
ATOM 856 C CA . ILE A 1 109 ? 9.367 2.268 -11.655 1.00 91.25 109 ILE A CA 1
ATOM 857 C C . ILE A 1 109 ? 10.256 3.276 -12.392 1.00 91.25 109 ILE A C 1
ATOM 859 O O . ILE A 1 109 ? 10.922 2.918 -13.366 1.00 91.25 109 ILE A O 1
ATOM 863 N N . VAL A 1 110 ? 10.285 4.532 -11.940 1.00 90.94 110 VAL A N 1
ATOM 864 C CA . VAL A 1 110 ? 11.135 5.582 -12.512 1.00 90.94 110 VAL A CA 1
ATOM 865 C C . VAL A 1 110 ? 12.613 5.245 -12.327 1.00 90.94 110 VAL A C 1
ATOM 867 O O . VAL A 1 110 ? 13.356 5.337 -13.302 1.00 90.94 110 VAL A O 1
ATOM 870 N N . ASP A 1 111 ? 13.038 4.803 -11.144 1.00 89.50 111 ASP A N 1
ATOM 871 C CA . ASP A 1 111 ? 14.431 4.429 -10.874 1.00 89.50 111 ASP A CA 1
ATOM 872 C C . ASP A 1 111 ? 14.891 3.268 -11.773 1.00 89.50 111 ASP A C 1
ATOM 874 O O . ASP A 1 111 ? 15.948 3.347 -12.409 1.00 89.50 111 ASP A O 1
ATOM 878 N N . GLU A 1 112 ? 14.062 2.230 -11.927 1.00 89.12 112 GLU A N 1
ATOM 879 C CA . GLU A 1 112 ? 14.324 1.124 -12.860 1.00 89.12 112 GLU A CA 1
ATOM 880 C C . GLU A 1 112 ? 14.396 1.603 -14.321 1.00 89.12 112 GLU A C 1
ATOM 882 O O . GLU A 1 112 ? 15.247 1.164 -15.103 1.00 89.12 112 GLU A O 1
ATOM 887 N N . SER A 1 113 ? 13.525 2.543 -14.694 1.00 87.81 113 SER A N 1
ATOM 888 C CA . SER A 1 113 ? 13.466 3.120 -16.042 1.00 87.81 113 SER A CA 1
ATOM 889 C C . SER A 1 113 ? 14.695 3.987 -16.348 1.00 87.81 113 SER A C 1
ATOM 891 O O . SER A 1 113 ? 15.227 3.946 -17.463 1.00 87.81 113 SER A O 1
ATOM 893 N N . VAL A 1 114 ? 15.196 4.735 -15.359 1.00 86.50 114 VAL A N 1
ATOM 894 C CA . VAL A 1 114 ? 16.409 5.563 -15.460 1.00 86.50 114 VAL A CA 1
ATOM 895 C C . VAL A 1 114 ? 17.664 4.707 -15.616 1.00 86.50 114 VAL A C 1
ATOM 897 O O . VAL A 1 114 ? 18.549 5.081 -16.392 1.00 86.50 114 VAL A O 1
ATOM 900 N N . GLU A 1 115 ? 17.752 3.543 -14.969 1.00 83.00 115 GLU A N 1
ATOM 901 C CA . GLU A 1 115 ? 18.895 2.640 -15.170 1.00 83.00 115 GLU A CA 1
ATOM 902 C C . GLU A 1 115 ? 18.982 2.166 -16.635 1.00 83.00 115 GLU A C 1
ATOM 904 O O . GLU A 1 115 ? 20.072 2.095 -17.212 1.00 83.00 115 GLU A O 1
ATOM 909 N N . GLY A 1 116 ? 17.835 1.984 -17.303 1.00 76.06 116 GLY A N 1
ATOM 910 C CA . GLY A 1 116 ? 17.760 1.736 -18.748 1.00 76.06 116 GLY A CA 1
ATOM 911 C C . GLY A 1 116 ? 18.343 2.865 -19.614 1.00 76.06 116 GLY A C 1
ATOM 912 O O . GLY A 1 116 ? 18.835 2.615 -20.718 1.00 76.06 116 GLY A O 1
ATOM 913 N N . LEU A 1 117 ? 18.360 4.103 -19.107 1.00 74.75 117 LEU A N 1
ATOM 914 C CA . LEU A 1 117 ? 18.955 5.271 -19.765 1.00 74.75 117 LEU A CA 1
ATOM 915 C C . LEU A 1 117 ? 20.446 5.452 -19.457 1.00 74.75 117 LEU A C 1
ATOM 917 O O . LEU A 1 117 ? 21.094 6.297 -20.076 1.00 74.75 117 LEU A O 1
ATOM 921 N N . ARG A 1 118 ? 21.048 4.676 -18.549 1.00 73.88 118 ARG A N 1
ATOM 922 C CA . ARG A 1 118 ? 22.469 4.833 -18.193 1.00 73.88 118 ARG A CA 1
ATOM 923 C C . ARG A 1 118 ? 23.401 4.682 -19.403 1.00 73.88 118 ARG A C 1
ATOM 925 O O . ARG A 1 118 ? 24.428 5.357 -19.476 1.00 73.88 118 ARG A O 1
ATOM 932 N N . GLN A 1 119 ? 22.996 3.879 -20.389 1.00 67.38 119 GLN A N 1
ATOM 933 C CA . GLN A 1 119 ? 23.707 3.689 -21.659 1.00 67.38 119 GLN A CA 1
ATOM 934 C C . GLN A 1 119 ? 23.659 4.920 -22.590 1.00 67.38 119 GLN A C 1
ATOM 936 O O . GLN A 1 119 ? 24.535 5.070 -23.441 1.00 67.38 119 GLN A O 1
ATOM 941 N N . LEU A 1 120 ? 22.699 5.841 -22.417 1.00 66.25 120 LEU A N 1
ATOM 942 C CA . LEU A 1 120 ? 22.594 7.073 -23.217 1.00 66.25 120 LEU A CA 1
ATOM 943 C C . LEU A 1 120 ? 23.680 8.099 -22.902 1.00 66.25 120 LEU A C 1
ATOM 945 O O . LEU A 1 120 ? 23.983 8.927 -23.761 1.00 66.25 120 LEU A O 1
ATOM 949 N N . LYS A 1 121 ? 24.307 8.035 -21.719 1.00 60.47 121 LYS A N 1
ATOM 950 C CA . LYS A 1 121 ? 25.387 8.964 -21.342 1.00 60.47 121 LYS A CA 1
ATOM 951 C C . LYS A 1 121 ? 26.566 8.947 -22.330 1.00 60.47 121 LYS A C 1
ATOM 953 O O . LYS A 1 121 ? 27.285 9.935 -22.409 1.00 60.47 121 LYS A O 1
ATOM 958 N N . GLY A 1 122 ? 26.744 7.875 -23.110 1.00 61.22 122 GLY A N 1
ATOM 959 C CA . GLY A 1 122 ? 27.769 7.788 -24.161 1.00 61.22 122 GLY A CA 1
ATOM 960 C C . GLY A 1 122 ? 27.357 8.326 -25.541 1.00 61.22 122 GLY A C 1
ATOM 961 O O . GLY A 1 122 ? 28.214 8.481 -26.405 1.00 61.22 122 GLY A O 1
ATOM 962 N N . ILE A 1 123 ? 26.070 8.611 -25.767 1.00 59.50 123 ILE A N 1
ATOM 963 C CA . ILE A 1 123 ? 25.488 8.797 -27.112 1.00 59.50 123 ILE A CA 1
ATOM 964 C C . ILE A 1 123 ? 25.354 10.269 -27.492 1.00 59.50 123 ILE A C 1
ATOM 966 O O . ILE A 1 123 ? 25.396 10.599 -28.677 1.00 59.50 123 ILE A O 1
ATOM 970 N N . THR A 1 124 ? 25.269 11.175 -26.515 1.00 57.84 124 THR A N 1
ATOM 971 C CA . THR A 1 124 ? 25.289 12.627 -26.761 1.00 57.84 124 THR A CA 1
ATOM 972 C C . THR A 1 124 ? 26.515 13.024 -27.593 1.00 57.84 124 THR A C 1
ATOM 974 O O . THR A 1 124 ? 26.408 13.819 -28.522 1.00 57.84 124 THR A O 1
ATOM 977 N N . THR A 1 125 ? 27.657 12.374 -27.354 1.00 55.28 125 THR A N 1
ATOM 978 C CA . THR A 1 125 ? 28.900 12.541 -28.121 1.00 55.28 125 THR A CA 1
ATOM 979 C C . THR A 1 125 ? 28.786 12.024 -29.564 1.00 55.28 125 THR A C 1
ATOM 981 O O . THR A 1 125 ? 29.412 12.567 -30.469 1.00 55.28 125 THR A O 1
ATOM 984 N N . THR A 1 126 ? 27.967 10.995 -29.804 1.00 55.66 126 THR A N 1
ATOM 985 C CA . THR A 1 126 ? 27.769 10.344 -31.114 1.00 55.66 126 THR A CA 1
ATOM 986 C C . THR A 1 126 ? 26.681 11.007 -31.967 1.00 55.66 126 THR A C 1
ATOM 988 O O . THR A 1 126 ? 26.698 10.870 -33.188 1.00 55.66 126 THR A O 1
ATOM 991 N N . VAL A 1 127 ? 25.726 11.710 -31.349 1.00 56.50 127 VAL A N 1
ATOM 992 C CA . VAL A 1 127 ? 24.662 12.463 -32.046 1.00 56.50 127 VAL A CA 1
ATOM 993 C C . VAL A 1 127 ? 25.135 13.866 -32.434 1.00 56.50 127 VAL A C 1
ATOM 995 O O . VAL A 1 127 ? 24.797 14.336 -33.515 1.00 56.50 127 VAL A O 1
ATOM 998 N N . MET A 1 128 ? 25.975 14.503 -31.610 1.00 57.66 128 MET A N 1
ATOM 999 C CA . MET A 1 128 ? 26.579 15.813 -31.914 1.00 57.66 128 MET A CA 1
ATOM 1000 C C . MET A 1 128 ? 27.560 15.772 -33.096 1.00 57.66 128 MET A C 1
ATOM 1002 O O . MET A 1 128 ? 27.866 16.803 -33.688 1.00 57.66 128 MET A O 1
ATOM 1006 N N . MET A 1 129 ? 28.044 14.586 -33.467 1.00 57.28 129 MET A N 1
ATOM 1007 C CA . MET A 1 129 ? 28.766 14.377 -34.714 1.00 57.28 129 MET A CA 1
ATOM 1008 C C . MET A 1 129 ? 27.857 13.651 -35.694 1.00 57.28 129 MET A C 1
ATOM 1010 O O . MET A 1 129 ? 27.738 12.436 -35.583 1.00 57.28 129 MET A O 1
ATOM 1014 N N . THR A 1 130 ? 27.223 14.356 -36.640 1.00 56.81 130 THR A N 1
ATOM 1015 C CA . THR A 1 130 ? 27.119 13.990 -38.077 1.00 56.81 130 THR A CA 1
ATOM 1016 C C . THR A 1 130 ? 25.931 14.643 -38.794 1.00 56.81 130 THR A C 1
ATOM 1018 O O . THR A 1 130 ? 24.837 14.765 -38.253 1.00 56.81 130 THR A O 1
ATOM 1021 N N . ASN A 1 131 ? 26.156 14.945 -40.079 1.00 61.41 131 ASN A N 1
ATOM 1022 C CA . ASN A 1 131 ? 25.175 15.224 -41.137 1.00 61.41 131 ASN A CA 1
ATOM 1023 C C . ASN A 1 131 ? 24.236 14.020 -41.405 1.00 61.41 131 ASN A C 1
ATOM 1025 O O . ASN A 1 131 ? 24.152 13.531 -42.532 1.00 61.41 131 ASN A O 1
ATOM 1029 N N . LYS A 1 132 ? 23.594 13.459 -40.373 1.00 66.44 132 LYS A N 1
ATOM 1030 C CA . LYS A 1 132 ? 22.692 12.310 -40.519 1.00 66.44 132 LYS A CA 1
ATOM 1031 C C . LYS A 1 132 ? 21.286 12.770 -40.918 1.00 66.44 132 LYS A C 1
ATOM 1033 O O . LYS A 1 132 ? 20.800 13.763 -40.377 1.00 66.44 132 LYS A O 1
ATOM 1038 N N . PRO A 1 133 ? 20.618 12.050 -41.837 1.00 70.25 133 PRO A N 1
ATOM 1039 C CA . PRO A 1 133 ? 19.229 12.327 -42.182 1.00 70.25 133 PRO A CA 1
ATOM 1040 C C . PRO A 1 133 ? 18.325 12.143 -40.958 1.00 70.25 133 PRO A C 1
ATOM 1042 O O . PRO A 1 133 ? 18.644 11.367 -40.052 1.00 70.25 133 PRO A O 1
ATOM 1045 N N . LEU A 1 134 ? 17.191 12.850 -40.941 1.00 71.69 134 LEU A N 1
ATOM 1046 C CA . LEU A 1 134 ? 16.229 12.762 -39.844 1.00 71.69 134 LEU A CA 1
ATOM 1047 C C . LEU A 1 134 ? 15.796 11.300 -39.608 1.00 71.69 134 LEU A C 1
ATOM 1049 O O . LEU A 1 134 ? 15.501 10.588 -40.574 1.00 71.69 134 LEU A O 1
ATOM 1053 N N . PRO A 1 135 ? 15.743 10.835 -38.346 1.00 72.44 135 PRO A N 1
ATOM 1054 C CA . PRO A 1 135 ? 15.301 9.482 -38.036 1.00 72.44 135 PRO A CA 1
ATOM 1055 C C . PRO A 1 135 ? 13.861 9.236 -38.501 1.00 72.44 135 PRO A C 1
ATOM 1057 O O . PRO A 1 135 ? 12.958 9.998 -38.175 1.00 72.44 135 PRO A O 1
ATOM 1060 N N . VAL A 1 136 ? 13.641 8.126 -39.212 1.00 81.75 136 VAL A N 1
ATOM 1061 C CA . VAL A 1 136 ? 12.305 7.669 -39.662 1.00 81.75 136 VAL A CA 1
ATOM 1062 C C . VAL A 1 136 ? 11.732 6.588 -38.728 1.00 81.75 136 VAL A C 1
ATOM 1064 O O . VAL A 1 136 ? 10.606 6.131 -38.889 1.00 81.75 136 VAL A O 1
ATOM 1067 N N . ARG A 1 137 ? 12.519 6.137 -37.743 1.00 79.25 137 ARG A N 1
ATOM 1068 C CA . ARG A 1 137 ? 12.134 5.113 -36.762 1.00 79.25 137 ARG A CA 1
ATOM 1069 C C . ARG A 1 137 ? 12.259 5.664 -35.351 1.00 79.25 137 ARG A C 1
ATOM 1071 O O . ARG A 1 137 ? 13.104 6.518 -35.087 1.00 79.25 137 ARG A O 1
ATOM 1078 N N . HIS A 1 138 ? 11.433 5.135 -34.452 1.00 75.75 138 HIS A N 1
ATOM 1079 C CA . HIS A 1 138 ? 11.523 5.448 -33.034 1.00 75.75 138 HIS A CA 1
ATOM 1080 C C . HIS A 1 138 ? 12.884 5.022 -32.479 1.00 75.75 138 HIS A C 1
ATOM 1082 O O . HIS A 1 138 ? 13.492 4.043 -32.919 1.00 75.75 138 HIS A O 1
ATOM 1088 N N . SER A 1 139 ? 13.357 5.783 -31.499 1.00 77.75 139 SER A N 1
ATOM 1089 C CA . SER A 1 139 ? 14.607 5.487 -30.819 1.00 77.75 139 SER A CA 1
ATOM 1090 C C . SER A 1 139 ? 14.496 4.149 -30.071 1.00 77.75 139 SER A C 1
ATOM 1092 O O . SER A 1 139 ? 13.525 3.951 -29.334 1.00 77.75 139 SER A O 1
ATOM 1094 N N . PRO A 1 140 ? 15.481 3.239 -30.193 1.00 77.19 140 PRO A N 1
ATOM 1095 C CA . PRO A 1 140 ? 15.468 1.965 -29.471 1.00 77.19 140 PRO A CA 1
ATOM 1096 C C . PRO A 1 140 ? 15.486 2.159 -27.944 1.00 77.19 140 PRO A C 1
ATOM 1098 O O . PRO A 1 140 ? 15.024 1.293 -27.204 1.00 77.19 140 PRO A O 1
ATOM 1101 N N . TYR A 1 141 ? 15.946 3.320 -27.465 1.00 77.50 141 TYR A N 1
ATOM 1102 C CA . TYR A 1 141 ? 15.965 3.673 -26.043 1.00 77.50 141 TYR A CA 1
ATOM 1103 C C . TYR A 1 141 ? 14.571 3.907 -25.460 1.00 77.50 141 TYR A C 1
ATOM 1105 O O . TYR A 1 141 ? 14.372 3.680 -24.271 1.00 77.50 141 TYR A O 1
ATOM 1113 N N . VAL A 1 142 ? 13.590 4.289 -26.286 1.00 81.19 142 VAL A N 1
ATOM 1114 C CA . VAL A 1 142 ? 12.195 4.460 -25.843 1.00 81.19 142 VAL A CA 1
ATOM 1115 C C . VAL A 1 142 ? 11.618 3.126 -25.367 1.00 81.19 142 VAL A C 1
ATOM 1117 O O . VAL A 1 142 ? 10.939 3.071 -24.347 1.00 81.19 142 VAL A O 1
ATOM 1120 N N . VAL A 1 143 ? 11.950 2.032 -26.056 1.00 81.81 143 VAL A N 1
ATOM 1121 C CA . VAL A 1 143 ? 11.512 0.682 -25.671 1.00 81.81 143 VAL A CA 1
ATOM 1122 C C . VAL A 1 143 ? 12.160 0.247 -24.356 1.00 81.81 143 VAL A C 1
ATOM 1124 O O . VAL A 1 143 ? 11.513 -0.404 -23.543 1.00 81.81 143 VAL A O 1
ATOM 1127 N N . GLY A 1 144 ? 13.428 0.609 -24.134 1.00 82.31 144 GLY A N 1
ATOM 1128 C CA . GLY A 1 144 ? 14.125 0.347 -22.873 1.00 82.31 144 GLY A CA 1
ATOM 1129 C C . GLY A 1 144 ? 13.527 1.123 -21.699 1.00 82.31 144 GLY A C 1
ATOM 1130 O O . GLY A 1 144 ? 13.301 0.533 -20.648 1.00 82.31 144 GLY A O 1
ATOM 1131 N N . LEU A 1 145 ? 13.211 2.405 -21.907 1.00 85.62 145 LEU A N 1
ATOM 1132 C CA . LEU A 1 145 ? 12.631 3.288 -20.893 1.00 85.62 145 LEU A CA 1
ATOM 1133 C C . LEU A 1 145 ? 11.242 2.832 -20.440 1.00 85.62 145 LEU A C 1
ATOM 1135 O O . LEU A 1 145 ? 10.939 2.863 -19.258 1.00 85.62 145 LEU A O 1
ATOM 1139 N N . LEU A 1 146 ? 10.395 2.412 -21.381 1.00 87.75 146 LEU A N 1
ATOM 1140 C CA . LEU A 1 146 ? 9.015 2.021 -21.081 1.00 87.75 146 LEU A CA 1
ATOM 1141 C C . LEU A 1 146 ? 8.886 0.565 -20.626 1.00 87.75 146 LEU A C 1
ATOM 1143 O O . LEU A 1 146 ? 7.796 0.143 -20.244 1.00 87.75 146 LEU A O 1
ATOM 1147 N N . ARG A 1 147 ? 9.967 -0.223 -20.675 1.00 89.50 147 ARG A N 1
ATOM 1148 C CA . ARG A 1 147 ? 9.927 -1.645 -20.319 1.00 89.50 147 ARG A CA 1
ATOM 1149 C C . ARG A 1 147 ? 9.494 -1.879 -18.866 1.00 89.50 147 ARG A C 1
ATOM 1151 O O . ARG A 1 147 ? 8.618 -2.724 -18.704 1.00 89.50 147 ARG A O 1
ATOM 1158 N N . PRO A 1 148 ? 10.033 -1.186 -17.841 1.00 91.06 148 PRO A N 1
ATOM 1159 C CA . PRO A 1 148 ? 9.625 -1.418 -16.453 1.00 91.06 148 PRO A CA 1
ATOM 1160 C C . PRO A 1 148 ? 8.157 -1.062 -16.222 1.00 91.06 148 PRO A C 1
ATOM 1162 O O . PRO A 1 148 ? 7.411 -1.856 -15.660 1.00 91.06 148 PRO A O 1
ATOM 1165 N N . LEU A 1 149 ? 7.708 0.075 -16.768 1.00 89.62 149 LEU A N 1
ATOM 1166 C CA . LEU A 1 149 ? 6.305 0.484 -16.705 1.00 89.62 149 LEU A CA 1
ATOM 1167 C C . LEU A 1 149 ? 5.382 -0.547 -17.366 1.00 89.62 149 LEU A C 1
ATOM 1169 O O . LEU A 1 149 ? 4.374 -0.943 -16.788 1.00 89.62 149 LEU A O 1
ATOM 1173 N N . LYS A 1 150 ? 5.737 -1.011 -18.568 1.00 88.81 150 LYS A N 1
ATOM 1174 C CA . LYS A 1 150 ? 4.969 -2.036 -19.278 1.00 88.81 150 LYS A CA 1
ATOM 1175 C C . LYS A 1 150 ? 4.921 -3.345 -18.485 1.00 88.81 150 LYS A C 1
ATOM 1177 O O . LYS A 1 150 ? 3.844 -3.903 -18.328 1.00 88.81 150 LYS A O 1
ATOM 1182 N N . ALA A 1 151 ? 6.062 -3.807 -17.974 1.00 89.88 151 ALA A N 1
ATOM 1183 C CA . ALA A 1 151 ? 6.149 -5.033 -17.185 1.00 89.88 151 ALA A CA 1
ATOM 1184 C C . ALA A 1 151 ? 5.312 -4.950 -15.902 1.00 89.88 151 ALA A C 1
ATOM 1186 O O . ALA A 1 151 ? 4.634 -5.912 -15.562 1.00 89.88 151 ALA A O 1
ATOM 1187 N N . PHE A 1 152 ? 5.308 -3.794 -15.234 1.00 89.88 152 PHE A N 1
ATOM 1188 C CA . PHE A 1 152 ? 4.459 -3.549 -14.074 1.00 89.88 152 PHE A CA 1
ATOM 1189 C C . PHE A 1 152 ? 2.969 -3.603 -14.435 1.00 89.88 152 PHE A C 1
ATOM 1191 O O . PHE A 1 152 ? 2.215 -4.326 -13.793 1.00 89.88 152 PHE A O 1
ATOM 1198 N N . LEU A 1 153 ? 2.541 -2.890 -15.484 1.00 86.12 153 LEU A N 1
ATOM 1199 C CA . LEU A 1 153 ? 1.131 -2.832 -15.898 1.00 86.12 153 LEU A CA 1
ATOM 1200 C C . LEU A 1 153 ? 0.595 -4.171 -16.425 1.00 86.12 153 LEU A C 1
ATOM 1202 O O . LEU A 1 153 ? -0.582 -4.475 -16.235 1.00 86.12 153 LEU A O 1
ATOM 1206 N N . GLU A 1 154 ? 1.439 -4.953 -17.099 1.00 87.31 154 GLU A N 1
ATOM 1207 C CA . GLU A 1 154 ? 1.116 -6.306 -17.574 1.00 87.31 154 GLU A CA 1
ATOM 1208 C C . GLU A 1 154 ? 1.274 -7.372 -16.477 1.00 87.31 154 GLU A C 1
ATOM 1210 O O . GLU A 1 154 ? 0.902 -8.526 -16.686 1.00 87.31 154 GLU A O 1
ATOM 1215 N N . GLY A 1 155 ? 1.810 -7.002 -15.312 1.00 84.69 155 GLY A N 1
ATOM 1216 C CA . GLY A 1 155 ? 1.986 -7.897 -14.178 1.00 84.69 155 GLY A CA 1
ATOM 1217 C C . GLY A 1 155 ? 0.653 -8.363 -13.590 1.00 84.69 155 GLY A C 1
ATOM 1218 O O . GLY A 1 155 ? -0.300 -7.591 -13.439 1.00 84.69 155 GLY A O 1
ATOM 1219 N N . ASP A 1 156 ? 0.607 -9.636 -13.181 1.00 77.62 156 ASP A N 1
ATOM 1220 C CA . ASP A 1 156 ? -0.580 -10.280 -12.598 1.00 77.62 156 ASP A CA 1
ATOM 1221 C C . ASP A 1 156 ? -1.156 -9.492 -11.413 1.00 77.62 156 ASP A C 1
ATOM 1223 O O . ASP A 1 156 ? -2.370 -9.447 -11.208 1.00 77.62 156 ASP A O 1
ATOM 1227 N N . LYS A 1 157 ? -0.291 -8.863 -10.613 1.00 77.19 157 LYS A N 1
ATOM 1228 C CA . LYS A 1 157 ? -0.690 -8.159 -9.391 1.00 77.19 157 LYS A CA 1
ATOM 1229 C C . LYS A 1 157 ? -1.305 -6.795 -9.692 1.00 77.19 157 LYS A C 1
ATOM 1231 O O . LYS A 1 157 ? -2.371 -6.490 -9.164 1.00 77.19 157 LYS A O 1
ATOM 1236 N N . ALA A 1 158 ? -0.695 -6.012 -10.581 1.00 76.75 158 ALA A N 1
ATOM 1237 C CA . ALA A 1 158 ? -1.259 -4.740 -11.026 1.00 76.75 158 ALA A CA 1
ATOM 1238 C C . ALA A 1 158 ? -2.621 -4.952 -11.704 1.00 76.75 158 ALA A C 1
ATOM 1240 O O . ALA A 1 158 ? -3.571 -4.225 -11.424 1.00 76.75 158 ALA A O 1
ATOM 1241 N N . SER A 1 159 ? -2.755 -6.008 -12.514 1.00 73.19 159 SER A N 1
ATOM 1242 C CA . SER A 1 159 ? -4.018 -6.338 -13.182 1.00 73.19 159 SER A CA 1
ATOM 1243 C C . SER A 1 159 ? -5.139 -6.763 -12.228 1.00 73.19 159 SER A C 1
ATOM 1245 O O . SER A 1 159 ? -6.307 -6.620 -12.589 1.00 73.19 159 SER A O 1
ATOM 1247 N N . ARG A 1 160 ? -4.817 -7.347 -11.067 1.00 76.94 160 ARG A N 1
ATOM 1248 C CA . ARG A 1 160 ? -5.816 -7.876 -10.123 1.00 76.94 160 ARG A CA 1
ATOM 1249 C C . ARG A 1 160 ? -6.201 -6.893 -9.026 1.00 76.94 160 ARG A C 1
ATOM 1251 O O . ARG A 1 160 ? -7.342 -6.932 -8.579 1.00 76.94 160 ARG A O 1
ATOM 1258 N N . TYR A 1 161 ? -5.258 -6.071 -8.573 1.00 77.19 161 TYR A N 1
ATOM 1259 C CA . TYR A 1 161 ? -5.404 -5.304 -7.333 1.00 77.19 161 TYR A CA 1
ATOM 1260 C C . TYR A 1 161 ? -5.442 -3.784 -7.529 1.00 77.19 161 TYR A C 1
ATOM 1262 O O . TYR A 1 161 ? -5.884 -3.081 -6.622 1.00 77.19 161 TYR A O 1
ATOM 1270 N N . LEU A 1 162 ? -5.020 -3.255 -8.684 1.00 75.06 162 LEU A N 1
ATOM 1271 C CA . LEU A 1 162 ? -5.248 -1.841 -8.993 1.00 75.06 162 LEU A CA 1
ATOM 1272 C C . LEU A 1 162 ? -6.694 -1.658 -9.455 1.00 75.06 162 LEU A C 1
ATOM 1274 O O . LEU A 1 162 ? -7.155 -2.339 -10.375 1.00 75.06 162 LEU A O 1
ATOM 1278 N N . THR A 1 163 ? -7.410 -0.728 -8.826 1.00 70.00 163 THR A N 1
ATOM 1279 C CA . THR A 1 163 ? -8.727 -0.313 -9.311 1.00 70.00 163 THR A CA 1
ATOM 1280 C C . THR A 1 163 ? -8.573 0.427 -10.638 1.00 70.00 163 THR A C 1
ATOM 1282 O O . THR A 1 163 ? -7.493 0.914 -10.978 1.00 70.00 163 THR A O 1
ATOM 1285 N N . GLN A 1 164 ? -9.654 0.508 -11.414 1.00 62.03 164 GLN A N 1
ATOM 1286 C CA . GLN A 1 164 ? -9.621 1.181 -12.711 1.00 62.03 164 GLN A CA 1
ATOM 1287 C C . GLN A 1 164 ? -9.199 2.656 -12.587 1.00 62.03 164 GLN A C 1
ATOM 1289 O O . GLN A 1 164 ? -8.380 3.108 -13.377 1.00 62.03 164 GLN A O 1
ATOM 1294 N N . GLU A 1 165 ? -9.646 3.356 -11.539 1.00 58.16 165 GLU A N 1
ATOM 1295 C CA . GLU A 1 165 ? -9.225 4.734 -11.239 1.00 58.16 165 GLU A CA 1
ATOM 1296 C C . GLU A 1 165 ? -7.706 4.847 -11.031 1.00 58.16 165 GLU A C 1
ATOM 1298 O O . GLU A 1 165 ? -7.070 5.716 -11.613 1.00 58.16 165 GLU A O 1
ATOM 1303 N N . THR A 1 166 ? -7.086 3.923 -10.288 1.00 60.25 166 THR A N 1
ATOM 1304 C CA . THR A 1 166 ? -5.628 3.942 -10.043 1.00 60.25 166 THR A CA 1
ATOM 1305 C C . THR A 1 166 ? -4.802 3.529 -11.270 1.00 60.25 166 THR A C 1
ATOM 1307 O O . THR A 1 166 ? -3.583 3.663 -11.258 1.00 60.25 166 THR A O 1
ATOM 1310 N N . ARG A 1 167 ? -5.430 2.996 -12.328 1.00 58.88 167 ARG A N 1
ATOM 1311 C CA . ARG A 1 167 ? -4.765 2.721 -13.616 1.00 58.88 167 ARG A CA 1
ATOM 1312 C C . ARG A 1 167 ? -4.824 3.903 -14.583 1.00 58.88 167 ARG A C 1
ATOM 1314 O O . ARG A 1 167 ? -4.060 3.907 -15.546 1.00 58.88 167 ARG A O 1
ATOM 1321 N N . GLU A 1 168 ? -5.775 4.811 -14.386 1.00 54.97 168 GLU A N 1
ATOM 1322 C CA . GLU A 1 168 ? -6.022 5.962 -15.261 1.00 54.97 168 GLU A CA 1
ATOM 1323 C C . GLU A 1 168 ? -5.315 7.245 -14.768 1.00 54.97 168 GLU A C 1
ATOM 1325 O O . GLU A 1 168 ? -5.110 8.151 -15.579 1.00 54.97 168 GLU A O 1
ATOM 1330 N N . GLU A 1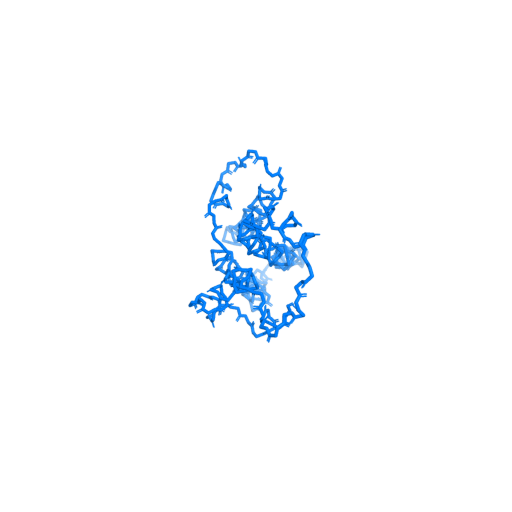 169 ? -4.910 7.302 -13.488 1.00 44.56 169 GLU A N 1
ATOM 1331 C CA . GLU A 1 169 ? -4.006 8.317 -12.894 1.00 44.56 169 GLU A CA 1
ATOM 1332 C C . GLU A 1 169 ? -2.523 8.102 -13.247 1.00 44.56 169 GLU A C 1
ATOM 1334 O O . GLU A 1 169 ? -1.839 9.120 -13.518 1.00 44.56 169 GLU A O 1
#

Sequence (169 aa):
DKFLRLTLQLLWRYCNWVLCAVNTRKSNASPSPGCEWAVSATAEDFVHVINDINCLGSEVRGDYVEYILRYLSSCSSEVLDVVRKSILQGGESLENVRPLLTKTIIEVIVDESVEGLRQLKGITTTVMMTNKPLPVRHSPYVVGLLRPLKAFLEGDKASRYLTQETREE

Organism: Noccaea caerulescens (NCBI:txid107243)

Radius of gyration: 22.92 Å; chains: 1; bounding box: 54×26×70 Å

Secondary structure (DSSP, 8-state):
-HHHHHHHHHHHHHHHHHHHHHHHHHH-PPPPTT-THHHH--HHHHHHHHHHHHHHHHHHHTTHHHHHHHHTTTS-HHHHHHHHHHHHHHHHHHHHHHHHHHHHHHHHHHHHHHHHHGGGGGTHHHHSS--PPPP-S--HHHHHHHHHHHHHHTSHHHHHHS-HHHHH-